Protein AF-A0A1V5NXS4-F1 (afdb_monomer_lite)

Radius of gyration: 13.08 Å; chains: 1; bounding box: 29×24×36 Å

Secondary structure (DSSP, 8-state):
--HHHHHHHHHHHHHHTT-EEEEEEEEEEE-GGGT--EEEEEEEEEEE-BTTB-SHHHHHHTTTTTSPPGGGT-EEEEEE-----

pLDDT: mean 78.0, std 10.88, range [35.34, 88.69]

Foldseek 3Di:
DDLVVLQVLVVVLCVVLVKDADDKDKDWDQPVVVVAGIAMEIETEHIDDDPSGNDPVSSCVPSVVPFDDRRVVGHHYHYPPVDPD

Structure (mmCIF, N/CA/C/O backbone):
data_AF-A0A1V5NXS4-F1
#
_entry.id   AF-A0A1V5NXS4-F1
#
loop_
_atom_site.group_PDB
_atom_site.id
_atom_site.type_symbol
_atom_site.label_atom_id
_atom_site.label_alt_id
_atom_site.label_comp_id
_atom_site.label_asym_id
_atom_site.label_entity_id
_atom_site.label_seq_id
_atom_site.pdbx_PDB_ins_code
_atom_site.Cartn_x
_atom_site.Cartn_y
_atom_site.Cartn_z
_atom_site.occupancy
_atom_site.B_iso_or_equiv
_atom_site.auth_seq_id
_atom_site.auth_comp_id
_atom_site.auth_asym_id
_atom_site.auth_atom_id
_atom_site.pdbx_PDB_model_num
ATOM 1 N N . MET A 1 1 ? 0.975 -2.443 -12.759 1.00 60.69 1 MET A N 1
ATOM 2 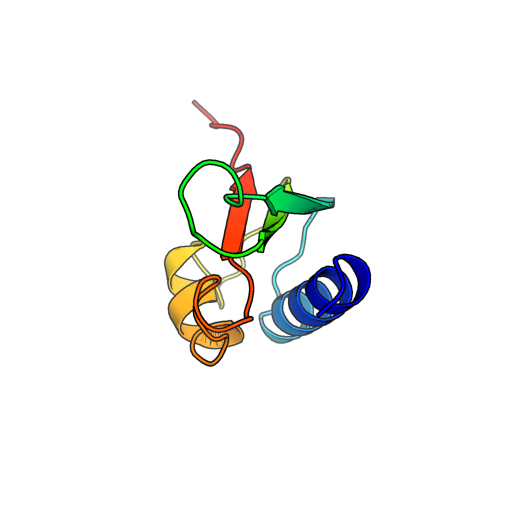C CA . MET A 1 1 ? 0.172 -1.732 -11.745 1.00 60.69 1 MET A CA 1
ATOM 3 C C . MET A 1 1 ? 0.451 -0.243 -11.824 1.00 60.69 1 MET A C 1
ATOM 5 O O . MET A 1 1 ? 1.610 0.163 -11.833 1.00 60.69 1 MET A O 1
ATOM 9 N N . THR A 1 2 ? -0.597 0.568 -11.896 1.00 76.31 2 THR A N 1
ATOM 10 C CA . THR A 1 2 ? -0.501 2.026 -11.762 1.00 76.31 2 THR A CA 1
ATOM 11 C C . THR A 1 2 ? -0.411 2.425 -10.286 1.00 76.31 2 THR A C 1
ATOM 13 O O . THR A 1 2 ? -0.832 1.689 -9.394 1.00 76.31 2 THR A O 1
ATOM 16 N N . VAL A 1 3 ? 0.098 3.629 -10.007 1.00 81.88 3 VAL A N 1
ATOM 17 C CA . VAL A 1 3 ? 0.190 4.186 -8.641 1.00 81.88 3 VAL A CA 1
ATOM 18 C C . VAL A 1 3 ? -1.155 4.140 -7.912 1.00 81.88 3 VAL A C 1
ATOM 20 O O . VAL A 1 3 ? -1.216 3.873 -6.713 1.00 81.88 3 VAL A O 1
ATOM 23 N N . ASN A 1 4 ? -2.239 4.388 -8.647 1.00 82.75 4 ASN A N 1
ATOM 24 C CA . ASN A 1 4 ? -3.588 4.415 -8.098 1.00 82.75 4 ASN A CA 1
ATOM 25 C C . ASN A 1 4 ? -4.075 3.021 -7.681 1.00 82.75 4 ASN A C 1
ATOM 27 O O . ASN A 1 4 ? -4.748 2.892 -6.659 1.00 82.75 4 ASN A O 1
ATOM 31 N N . GLU A 1 5 ? -3.711 1.981 -8.432 1.00 84.81 5 GLU A N 1
ATOM 32 C CA . GLU A 1 5 ? -4.019 0.593 -8.078 1.00 84.81 5 GLU A CA 1
ATOM 33 C C . GLU A 1 5 ? -3.246 0.159 -6.834 1.00 84.81 5 GLU A C 1
ATOM 35 O O . GLU A 1 5 ? -3.859 -0.341 -5.895 1.00 84.81 5 GLU A O 1
ATOM 40 N N . CYS A 1 6 ? -1.939 0.443 -6.764 1.00 84.12 6 CYS A N 1
ATOM 41 C CA . CYS A 1 6 ? -1.134 0.136 -5.576 1.00 84.12 6 CYS A CA 1
ATOM 42 C C . CYS A 1 6 ? -1.663 0.855 -4.328 1.00 84.12 6 CYS A C 1
ATOM 44 O O . CYS A 1 6 ? -1.696 0.275 -3.246 1.00 84.12 6 CYS A O 1
ATOM 46 N N . LYS A 1 7 ? -2.115 2.110 -4.466 1.00 86.81 7 LYS A N 1
ATOM 47 C CA . LYS A 1 7 ? -2.755 2.842 -3.363 1.00 86.81 7 LYS A CA 1
ATOM 48 C C . LYS A 1 7 ? -4.043 2.174 -2.895 1.00 86.81 7 LYS A C 1
ATOM 50 O O . LYS A 1 7 ? -4.240 2.041 -1.691 1.00 86.81 7 LYS A O 1
ATOM 55 N N . LYS A 1 8 ? -4.922 1.781 -3.822 1.00 88.06 8 LYS A N 1
ATOM 56 C CA . LYS A 1 8 ? -6.183 1.104 -3.484 1.00 88.06 8 LYS A CA 1
ATOM 57 C C . LYS A 1 8 ? -5.932 -0.246 -2.818 1.00 88.06 8 LYS A C 1
ATOM 59 O O . LYS A 1 8 ? -6.578 -0.545 -1.818 1.00 88.06 8 LYS A O 1
ATOM 64 N N . ASP A 1 9 ? -4.980 -1.022 -3.332 1.00 87.19 9 ASP A N 1
ATOM 65 C CA . ASP A 1 9 ? -4.619 -2.322 -2.763 1.00 87.19 9 ASP A CA 1
ATOM 66 C C . ASP A 1 9 ? -4.017 -2.168 -1.359 1.00 87.19 9 ASP A C 1
ATOM 68 O O . ASP A 1 9 ? -4.470 -2.807 -0.409 1.00 87.19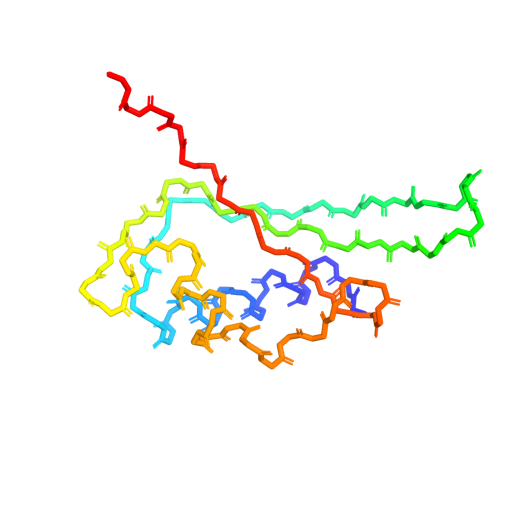 9 ASP A O 1
ATOM 72 N N . ALA A 1 10 ? -3.088 -1.222 -1.186 1.00 86.06 10 ALA A N 1
ATOM 73 C CA . ALA A 1 10 ? -2.521 -0.906 0.118 1.00 86.06 10 ALA A CA 1
ATOM 74 C C . ALA A 1 10 ? -3.580 -0.422 1.118 1.00 86.06 10 ALA A C 1
ATOM 76 O O . ALA A 1 10 ? -3.591 -0.891 2.252 1.00 86.06 10 ALA A O 1
ATOM 77 N N . ALA A 1 11 ? -4.497 0.459 0.708 1.00 87.56 11 ALA A N 1
ATOM 78 C CA . ALA A 1 11 ? -5.600 0.921 1.552 1.00 87.56 11 ALA A CA 1
ATOM 79 C C . ALA A 1 11 ? -6.519 -0.233 1.982 1.00 87.56 11 ALA A C 1
ATOM 81 O O . ALA A 1 11 ? -6.878 -0.334 3.154 1.00 87.56 11 ALA A O 1
ATOM 82 N N . ARG A 1 12 ? -6.857 -1.142 1.057 1.00 88.19 12 ARG A N 1
ATOM 83 C CA . ARG A 1 12 ? -7.689 -2.318 1.347 1.00 88.19 12 ARG A CA 1
ATOM 84 C C . ARG A 1 12 ? -7.012 -3.259 2.343 1.00 88.19 12 ARG A C 1
ATOM 86 O O . ARG A 1 12 ? -7.663 -3.742 3.267 1.00 88.19 12 ARG A O 1
ATOM 93 N N . ARG A 1 13 ? -5.707 -3.491 2.185 1.00 86.50 13 ARG A N 1
ATOM 94 C CA . ARG A 1 13 ? -4.904 -4.319 3.098 1.00 86.50 13 ARG A CA 1
ATOM 95 C C . ARG A 1 13 ? -4.747 -3.678 4.474 1.00 86.50 13 ARG A C 1
ATOM 97 O O .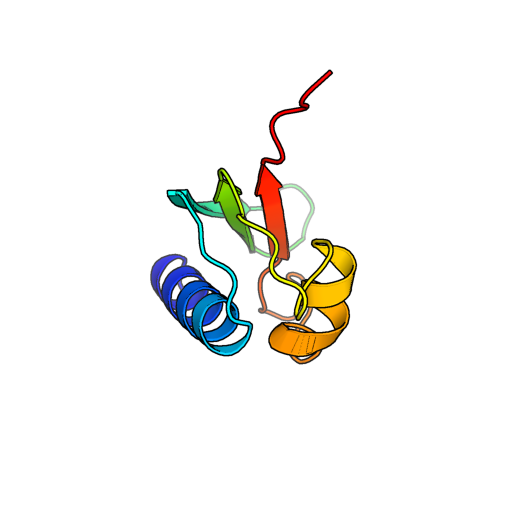 ARG A 1 13 ? -4.887 -4.376 5.470 1.00 86.50 13 ARG A O 1
ATOM 104 N N . LEU A 1 14 ? -4.520 -2.365 4.537 1.00 85.19 14 LEU A N 1
ATOM 105 C CA . LEU A 1 14 ? -4.476 -1.606 5.794 1.00 85.19 14 LEU A CA 1
ATOM 106 C C . LEU A 1 14 ? -5.806 -1.695 6.547 1.00 85.19 14 LEU A C 1
ATOM 108 O O . LEU A 1 14 ? -5.809 -2.006 7.735 1.00 85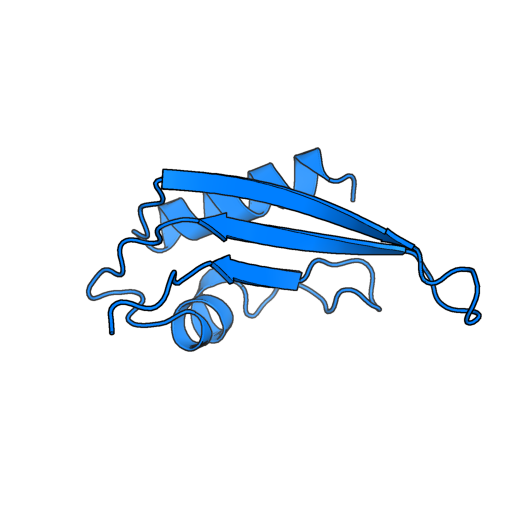.19 14 LEU A O 1
ATOM 112 N N . ALA A 1 15 ? -6.928 -1.522 5.843 1.00 85.00 15 ALA A N 1
ATOM 113 C CA . ALA A 1 15 ? -8.260 -1.687 6.419 1.00 85.00 15 ALA A CA 1
ATOM 114 C C . ALA A 1 15 ? -8.490 -3.120 6.930 1.00 85.00 15 ALA A C 1
ATOM 116 O O . ALA A 1 15 ? -8.964 -3.302 8.047 1.00 85.00 15 ALA A O 1
ATOM 117 N N . SER A 1 16 ? -8.090 -4.138 6.158 1.00 84.12 16 SER A N 1
ATOM 118 C CA . SER A 1 16 ? -8.185 -5.544 6.579 1.00 84.12 16 SER A CA 1
ATOM 119 C C . SER A 1 16 ? -7.290 -5.877 7.776 1.00 84.12 16 SER A C 1
ATOM 121 O O . SER A 1 16 ? -7.611 -6.783 8.537 1.00 84.12 16 SER A O 1
ATOM 123 N N . ALA A 1 17 ? -6.175 -5.164 7.937 1.00 80.38 17 ALA A N 1
ATOM 124 C CA . ALA A 1 17 ? -5.269 -5.293 9.073 1.00 80.38 17 ALA A CA 1
ATOM 125 C C . ALA A 1 17 ? -5.700 -4.450 10.288 1.00 80.38 17 ALA A C 1
ATOM 127 O O . ALA A 1 17 ? -5.036 -4.490 11.322 1.00 80.38 17 ALA A O 1
ATOM 128 N N . GLY A 1 18 ? -6.774 -3.659 10.175 1.00 81.31 18 GLY A N 1
ATOM 129 C CA . GLY A 1 18 ? -7.220 -2.753 11.236 1.00 81.31 18 GLY A CA 1
ATOM 130 C C . GLY A 1 18 ? -6.239 -1.610 11.523 1.00 81.31 18 GLY A C 1
ATOM 131 O O . GLY A 1 18 ? -6.188 -1.116 12.651 1.00 81.31 18 GLY A O 1
ATOM 132 N N . VAL A 1 19 ? -5.436 -1.211 10.531 1.00 82.62 19 VAL A N 1
ATOM 133 C CA . VAL A 1 19 ? -4.488 -0.095 10.644 1.00 82.62 19 VAL A CA 1
ATOM 134 C C . VAL A 1 19 ? -5.119 1.162 10.067 1.00 82.62 19 VAL A C 1
ATOM 136 O O . VAL A 1 19 ? -5.308 1.285 8.854 1.00 82.62 19 VAL A O 1
ATOM 139 N N . SER A 1 20 ? -5.406 2.115 10.946 1.00 83.94 20 SER A N 1
ATOM 140 C CA . SER A 1 20 ? -5.813 3.461 10.549 1.00 83.94 20 SER A CA 1
ATOM 141 C C . SER A 1 20 ? -4.588 4.283 10.160 1.00 83.94 20 SER A C 1
ATOM 143 O O . SER A 1 20 ? -3.494 4.083 10.683 1.00 83.94 20 SER A O 1
ATOM 145 N N . TYR A 1 21 ? -4.752 5.221 9.236 1.00 86.44 21 TYR A N 1
ATOM 146 C CA . TYR A 1 21 ? -3.673 6.100 8.795 1.00 86.44 21 TYR A CA 1
ATOM 147 C C . TYR A 1 21 ? -4.213 7.494 8.495 1.00 86.44 21 TYR A C 1
ATOM 149 O O . TYR A 1 21 ? -5.342 7.640 8.025 1.00 86.44 21 TYR A O 1
ATOM 157 N N . GLY A 1 22 ? -3.396 8.521 8.727 1.00 84.00 22 GLY A N 1
ATOM 158 C CA . GLY A 1 22 ? -3.773 9.899 8.411 1.00 84.00 22 GLY A CA 1
ATOM 159 C C . GLY A 1 22 ? -3.759 10.172 6.907 1.00 84.00 22 GLY A C 1
ATOM 160 O O . GLY A 1 22 ? -4.695 10.753 6.356 1.00 84.00 22 GLY A O 1
ATOM 161 N N . LYS A 1 23 ? -2.699 9.742 6.211 1.00 87.19 23 LYS A N 1
ATOM 162 C CA . LYS A 1 23 ? -2.547 9.995 4.770 1.00 87.19 23 LYS A CA 1
ATOM 163 C C . LYS A 1 23 ? -1.817 8.863 4.059 1.00 87.19 23 LYS A C 1
ATOM 165 O O . LYS A 1 23 ? -0.807 8.363 4.540 1.00 87.19 23 LYS A O 1
ATOM 170 N N . LEU A 1 24 ? -2.295 8.516 2.862 1.00 87.69 24 LEU A N 1
ATOM 171 C CA . LEU A 1 24 ? -1.649 7.551 1.973 1.00 87.69 24 LEU A CA 1
ATOM 172 C C . LEU A 1 24 ? -1.103 8.255 0.724 1.00 87.69 24 LEU A C 1
ATOM 174 O O . LEU A 1 24 ? -1.846 8.781 -0.116 1.00 87.69 24 LEU A O 1
ATOM 178 N N . THR A 1 25 ? 0.214 8.247 0.575 1.00 87.31 25 THR A N 1
ATOM 179 C CA . THR A 1 25 ? 0.913 8.771 -0.604 1.00 87.31 25 THR A CA 1
ATOM 180 C C . THR A 1 25 ? 1.560 7.634 -1.374 1.00 87.31 25 THR A C 1
ATOM 182 O O . THR A 1 25 ? 1.778 6.556 -0.841 1.00 87.31 25 THR A O 1
ATOM 185 N N . ALA A 1 26 ? 1.792 7.829 -2.666 1.00 87.12 26 ALA A N 1
ATOM 186 C CA . ALA A 1 26 ? 2.521 6.857 -3.455 1.00 87.12 26 ALA A CA 1
ATOM 187 C C . ALA A 1 26 ? 3.289 7.583 -4.549 1.00 87.12 26 ALA A C 1
ATOM 189 O O . ALA A 1 26 ? 2.786 8.557 -5.113 1.00 87.12 26 ALA A O 1
ATOM 190 N N . LYS A 1 27 ? 4.505 7.117 -4.801 1.00 86.19 27 LYS A N 1
ATOM 191 C CA . LYS A 1 27 ? 5.437 7.667 -5.780 1.00 86.19 27 LYS A CA 1
ATOM 192 C C . LYS A 1 27 ? 5.926 6.536 -6.675 1.00 86.19 27 LYS A C 1
ATOM 194 O O . LYS A 1 27 ? 6.207 5.441 -6.190 1.00 86.19 27 LYS A O 1
ATOM 199 N N . THR A 1 28 ? 6.046 6.807 -7.967 1.00 85.81 28 THR A N 1
ATOM 200 C CA . THR A 1 28 ? 6.791 5.929 -8.870 1.00 85.81 28 THR A CA 1
ATOM 201 C C . THR A 1 28 ? 8.221 6.420 -8.917 1.00 85.81 28 THR A C 1
ATOM 203 O O . THR A 1 28 ? 8.465 7.592 -9.194 1.00 85.81 28 THR A O 1
ATOM 206 N N . VAL A 1 29 ? 9.160 5.524 -8.658 1.00 82.12 29 VAL A N 1
ATOM 207 C CA . VAL A 1 29 ? 10.584 5.771 -8.846 1.00 82.12 29 VAL A CA 1
ATOM 208 C C . VAL A 1 29 ? 11.015 4.960 -10.058 1.00 82.12 29 VAL A C 1
ATOM 210 O O . VAL A 1 29 ? 10.859 3.739 -10.087 1.00 82.12 29 VAL A O 1
ATOM 213 N N . SER A 1 30 ? 11.497 5.650 -11.089 1.00 79.69 30 SER A N 1
ATOM 214 C CA . SER A 1 30 ? 12.051 5.002 -12.275 1.00 79.69 30 SER A CA 1
ATOM 215 C C . SER A 1 30 ? 13.540 4.768 -12.070 1.00 79.69 30 SER A C 1
ATOM 217 O O . SER A 1 30 ? 14.279 5.716 -11.816 1.00 79.69 30 SER A O 1
ATOM 219 N N . PHE A 1 31 ? 13.979 3.519 -12.212 1.00 76.62 31 PHE A N 1
ATOM 220 C CA . PHE A 1 31 ? 15.395 3.156 -12.199 1.00 76.62 31 PHE A CA 1
ATOM 221 C C . PHE A 1 31 ? 15.932 2.911 -13.617 1.00 76.62 31 PHE A C 1
ATOM 223 O O . PHE A 1 31 ? 16.967 2.268 -13.785 1.00 76.62 31 PHE A O 1
ATOM 230 N N . ALA A 1 32 ? 15.258 3.462 -14.636 1.00 72.19 32 ALA A N 1
ATOM 231 C CA . ALA A 1 32 ? 15.625 3.292 -16.042 1.00 72.19 32 ALA A CA 1
ATOM 232 C C . ALA A 1 32 ? 17.080 3.705 -16.334 1.00 72.19 32 ALA A C 1
ATOM 234 O O . ALA A 1 32 ? 17.746 3.066 -17.141 1.00 72.19 32 ALA A O 1
ATOM 235 N N . GLY A 1 33 ? 17.608 4.709 -15.621 1.00 70.69 33 GLY A N 1
ATOM 236 C CA . GLY A 1 33 ? 19.009 5.139 -15.738 1.00 70.69 33 GLY A CA 1
ATOM 237 C C . GLY A 1 33 ? 20.048 4.125 -15.238 1.00 70.69 33 GLY A C 1
ATOM 238 O O . GLY A 1 33 ? 21.225 4.276 -15.533 1.00 70.69 33 GLY A O 1
ATOM 239 N N . PHE A 1 34 ? 19.625 3.084 -14.516 1.00 70.19 34 PHE A N 1
ATOM 240 C CA . PHE A 1 34 ? 20.481 2.015 -13.990 1.00 70.19 34 PHE A CA 1
ATOM 241 C C . PHE A 1 34 ? 20.202 0.650 -14.649 1.00 70.19 34 PHE A C 1
ATOM 243 O O . PHE A 1 34 ? 20.673 -0.371 -14.157 1.00 70.19 34 PHE A O 1
ATO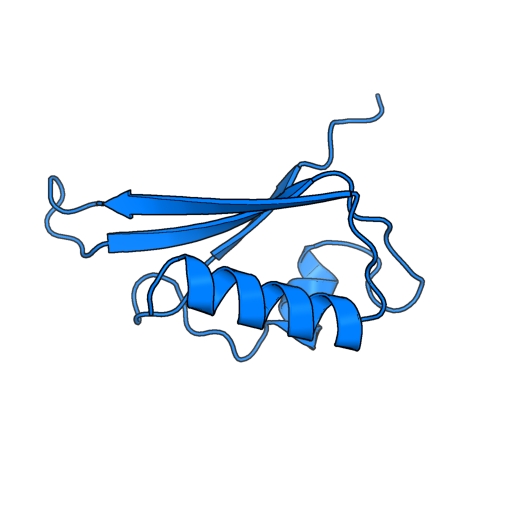M 250 N N . GLY A 1 35 ? 19.419 0.609 -15.736 1.00 65.94 35 GLY A N 1
ATOM 251 C CA . GLY A 1 35 ? 19.046 -0.642 -16.413 1.00 65.94 35 GLY A CA 1
ATOM 252 C C . GLY A 1 35 ? 17.959 -1.455 -15.699 1.00 65.94 35 GLY A C 1
ATOM 253 O O . GLY A 1 35 ? 17.710 -2.601 -16.066 1.00 65.94 35 GLY A O 1
ATOM 254 N N . TYR A 1 36 ? 17.292 -0.874 -14.698 1.00 70.06 36 TYR A N 1
ATOM 255 C CA . TYR A 1 36 ? 16.182 -1.501 -13.980 1.00 70.06 36 TYR A CA 1
ATOM 256 C C . TYR A 1 36 ? 14.834 -0.887 -14.386 1.00 70.06 36 TYR A C 1
ATOM 258 O O . TYR A 1 36 ? 14.759 0.224 -14.914 1.00 70.06 36 TYR A O 1
ATOM 266 N N . GLY A 1 37 ? 13.745 -1.612 -14.114 1.00 75.25 37 GLY A N 1
ATOM 267 C CA . GLY A 1 37 ? 12.378 -1.136 -14.338 1.00 75.25 37 GLY A CA 1
ATOM 268 C C . GLY A 1 37 ? 11.953 0.018 -13.414 1.00 75.25 37 GLY A C 1
ATOM 269 O O . GLY A 1 37 ? 12.732 0.580 -12.644 1.00 75.25 37 GLY A O 1
ATOM 270 N N . SER A 1 38 ? 10.673 0.378 -13.472 1.00 76.94 38 SER A N 1
ATOM 271 C CA . SER A 1 38 ? 10.055 1.336 -12.546 1.00 76.94 38 SER A CA 1
ATOM 272 C C . SER A 1 38 ? 9.424 0.614 -11.353 1.00 76.94 38 SER A C 1
ATOM 274 O O . SER A 1 38 ? 8.884 -0.479 -11.491 1.00 76.94 38 SER A O 1
ATOM 276 N N . CYS A 1 39 ? 9.498 1.223 -10.170 1.00 81.25 39 CYS A N 1
ATOM 277 C CA . CYS A 1 39 ? 8.961 0.680 -8.921 1.00 81.25 39 CYS A CA 1
ATOM 278 C C . CYS A 1 39 ? 8.001 1.677 -8.272 1.00 81.25 39 CYS A C 1
ATOM 280 O O . CYS A 1 39 ? 8.258 2.882 -8.258 1.00 81.25 39 CYS A O 1
ATOM 282 N N . VAL A 1 40 ? 6.916 1.176 -7.683 1.00 85.56 40 VAL A N 1
ATOM 283 C CA . VAL A 1 40 ? 5.965 2.001 -6.928 1.00 85.56 40 VAL A CA 1
ATOM 284 C C . VAL A 1 40 ? 6.238 1.862 -5.435 1.00 85.56 40 VAL A C 1
ATOM 286 O O . VAL A 1 40 ? 6.311 0.754 -4.906 1.00 85.56 40 VAL A O 1
ATOM 289 N N . PHE A 1 41 ? 6.352 2.996 -4.754 1.00 86.94 41 PHE A N 1
ATOM 290 C CA . PHE A 1 41 ? 6.498 3.086 -3.307 1.00 86.94 41 PHE A CA 1
ATOM 291 C C . PHE A 1 41 ? 5.257 3.754 -2.731 1.00 86.94 41 PHE A C 1
ATOM 293 O O . PHE A 1 41 ? 4.947 4.892 -3.081 1.00 86.94 41 PHE A O 1
ATOM 300 N N . VAL A 1 42 ? 4.545 3.050 -1.860 1.00 87.75 42 VAL A N 1
ATOM 301 C CA . VAL A 1 42 ? 3.386 3.547 -1.122 1.00 87.75 42 VAL A CA 1
ATOM 302 C C . VAL A 1 42 ? 3.849 3.952 0.271 1.00 87.75 42 VAL A C 1
ATOM 304 O O . VAL A 1 42 ? 4.328 3.124 1.037 1.00 87.75 42 VAL A O 1
ATOM 307 N N . LYS A 1 43 ? 3.701 5.231 0.603 1.00 88.69 43 LYS A N 1
ATOM 308 C CA . LYS A 1 43 ? 4.096 5.811 1.882 1.00 88.69 43 LYS A CA 1
ATOM 309 C C . LYS A 1 43 ? 2.864 6.110 2.738 1.00 88.69 43 LYS A C 1
ATOM 311 O O . LYS A 1 43 ? 1.967 6.851 2.320 1.00 88.69 43 LYS A O 1
ATOM 316 N N . ILE A 1 44 ? 2.831 5.516 3.926 1.00 88.19 44 ILE A N 1
ATOM 317 C CA . ILE A 1 44 ? 1.766 5.632 4.925 1.00 88.19 44 ILE A CA 1
ATOM 318 C C . ILE A 1 44 ? 2.207 6.670 5.958 1.00 88.19 44 ILE A C 1
ATOM 320 O O . ILE A 1 44 ? 3.183 6.448 6.666 1.00 88.19 44 ILE A O 1
ATOM 324 N N . CYS A 1 45 ? 1.513 7.798 6.048 1.00 85.69 45 CYS A N 1
ATOM 325 C CA . CYS A 1 45 ? 1.816 8.858 7.009 1.00 85.69 45 CYS A CA 1
ATOM 326 C C . CYS A 1 45 ? 0.875 8.788 8.212 1.00 85.69 45 CYS A C 1
ATOM 328 O O . CYS A 1 45 ? -0.350 8.740 8.038 1.00 85.69 45 CYS A O 1
ATOM 330 N N . GLY A 1 46 ? 1.460 8.825 9.412 1.00 82.06 46 GLY A N 1
ATOM 331 C CA . GLY A 1 46 ? 0.737 8.711 10.678 1.00 82.06 46 GLY A CA 1
ATOM 332 C C . GLY A 1 46 ? -0.034 7.393 10.806 1.00 82.06 46 GLY A C 1
ATOM 333 O O . GLY A 1 46 ? -1.256 7.445 10.966 1.00 82.06 46 GLY A O 1
ATOM 334 N N . PRO A 1 47 ? 0.621 6.223 10.654 1.00 82.31 47 PRO A N 1
ATOM 335 C CA . PRO A 1 47 ? -0.030 4.951 10.934 1.00 82.31 47 PRO A CA 1
ATOM 336 C C . PRO A 1 47 ? -0.383 4.877 12.424 1.00 82.31 47 PRO A C 1
ATOM 338 O O . PRO A 1 47 ? 0.464 5.086 13.289 1.00 82.31 47 PRO A O 1
ATOM 341 N N . VAL A 1 48 ? -1.640 4.569 12.725 1.00 83.62 48 VAL A N 1
ATOM 342 C CA . VAL A 1 48 ? -2.084 4.229 14.075 1.00 83.62 48 VAL A CA 1
ATOM 343 C C . VAL A 1 48 ? -2.019 2.715 14.183 1.00 83.62 48 VAL A C 1
ATOM 345 O O . VAL A 1 48 ? -2.875 1.998 13.657 1.00 83.62 48 VAL A O 1
ATOM 348 N N . TRP A 1 49 ? -0.950 2.235 14.812 1.00 80.69 49 TRP A N 1
ATOM 349 C CA . TRP A 1 49 ? -0.736 0.814 15.033 1.00 80.69 49 TRP A CA 1
ATOM 350 C C . TRP A 1 49 ? -1.764 0.272 16.026 1.00 80.69 49 TRP A C 1
ATOM 352 O O . TRP A 1 49 ? -1.923 0.783 17.134 1.00 80.69 49 TRP A O 1
ATOM 362 N N . SER A 1 50 ? -2.463 -0.778 15.610 1.00 68.25 50 SER A N 1
ATOM 363 C CA . SER A 1 50 ? -3.409 -1.519 16.442 1.00 68.25 50 SER A CA 1
ATOM 364 C C . SER A 1 50 ? -2.736 -2.776 16.988 1.00 68.25 50 SER A C 1
ATOM 366 O O . SER A 1 50 ? -1.680 -3.194 16.518 1.00 68.25 50 SER A O 1
ATOM 368 N N . ASN A 1 51 ? -3.386 -3.461 17.930 1.00 65.56 51 ASN A N 1
ATOM 369 C CA . ASN A 1 51 ? -2.861 -4.706 18.507 1.00 65.56 51 ASN A CA 1
ATOM 370 C C . ASN A 1 51 ? -2.603 -5.822 17.461 1.00 65.56 51 ASN A C 1
ATOM 372 O O . ASN A 1 51 ? -1.859 -6.758 17.739 1.00 65.56 51 ASN A O 1
ATOM 376 N N . VAL A 1 52 ? -3.214 -5.700 16.272 1.00 65.25 52 VAL A N 1
ATOM 377 C CA . VAL A 1 52 ? -3.111 -6.615 15.120 1.00 65.25 52 VAL A CA 1
ATOM 378 C C . VAL A 1 52 ? -1.865 -6.366 14.265 1.00 65.25 52 VAL A C 1
ATOM 380 O O . VAL A 1 52 ? -1.359 -7.302 13.665 1.00 65.25 52 VAL A O 1
ATOM 383 N N . ALA A 1 53 ? -1.374 -5.127 14.203 1.00 69.62 53 ALA A N 1
ATOM 384 C CA . ALA A 1 53 ? -0.181 -4.759 13.452 1.00 69.62 53 ALA A CA 1
ATOM 385 C C . ALA A 1 53 ? 0.616 -3.771 14.296 1.00 69.62 53 ALA A C 1
ATOM 387 O O . ALA A 1 53 ? 0.366 -2.567 14.268 1.00 69.62 53 ALA A O 1
ATOM 388 N N . LYS A 1 54 ? 1.554 -4.303 15.084 1.00 71.38 54 LYS A N 1
ATOM 389 C CA . LYS A 1 54 ? 2.308 -3.509 16.068 1.00 71.38 54 LYS A CA 1
ATOM 390 C C . LYS A 1 54 ? 3.360 -2.599 15.436 1.00 71.38 54 LYS A C 1
ATOM 392 O O . LYS A 1 54 ? 3.782 -1.646 16.071 1.00 71.38 54 LYS A O 1
ATOM 397 N N . ASN A 1 55 ? 3.818 -2.938 14.230 1.00 76.31 55 ASN A N 1
ATOM 398 C CA . ASN A 1 55 ? 4.861 -2.231 13.489 1.00 76.31 55 ASN A CA 1
ATOM 399 C C . ASN A 1 55 ? 4.700 -2.487 11.981 1.00 76.31 55 ASN A C 1
ATOM 401 O O . ASN A 1 55 ? 4.067 -3.467 11.570 1.00 76.31 55 ASN A O 1
ATOM 405 N N . LEU A 1 56 ? 5.398 -1.707 11.148 1.00 77.62 56 LEU A N 1
ATOM 406 C CA . LEU A 1 56 ? 5.444 -1.924 9.695 1.00 77.62 56 LEU A CA 1
ATOM 407 C C . LEU A 1 56 ? 5.909 -3.335 9.310 1.00 77.62 56 LEU A C 1
ATOM 409 O O . LEU A 1 56 ? 5.425 -3.895 8.330 1.00 77.62 56 LEU A O 1
ATOM 413 N N . GLY A 1 57 ? 6.853 -3.914 10.058 1.00 79.00 57 GLY A N 1
ATOM 414 C CA . GLY A 1 57 ? 7.351 -5.268 9.798 1.00 79.00 57 GLY A CA 1
ATOM 415 C C . GLY A 1 57 ? 6.276 -6.345 9.967 1.00 79.00 57 GLY A C 1
ATOM 416 O O . GLY A 1 57 ? 6.225 -7.291 9.185 1.00 79.00 57 GLY A O 1
ATOM 417 N N . ASP A 1 58 ? 5.386 -6.165 10.941 1.00 78.44 58 ASP A N 1
ATOM 418 C CA . ASP A 1 58 ? 4.272 -7.073 11.212 1.00 78.44 58 ASP A CA 1
ATOM 419 C C . ASP A 1 58 ? 3.191 -6.941 10.133 1.00 78.44 58 ASP A C 1
ATOM 421 O O . ASP A 1 58 ? 2.768 -7.928 9.535 1.00 78.44 58 ASP A O 1
ATOM 425 N N . LEU A 1 59 ? 2.879 -5.700 9.744 1.00 79.88 59 LEU A N 1
ATOM 426 C CA . LEU A 1 59 ? 2.012 -5.409 8.605 1.00 79.88 59 LEU A CA 1
ATOM 427 C C . LEU A 1 59 ? 2.555 -6.024 7.300 1.00 79.88 59 LEU A C 1
ATOM 429 O O . LEU A 1 59 ? 1.799 -6.617 6.527 1.00 79.88 59 LEU A O 1
ATOM 433 N N . LYS A 1 60 ? 3.871 -5.924 7.067 1.00 81.12 60 LYS A N 1
ATOM 434 C CA . LYS A 1 60 ? 4.554 -6.522 5.910 1.00 81.12 60 LYS A CA 1
ATOM 435 C C . LYS A 1 60 ? 4.510 -8.046 5.923 1.00 81.12 60 LYS A C 1
ATOM 437 O O . LYS A 1 60 ? 4.304 -8.634 4.870 1.00 81.12 60 LYS A O 1
ATOM 442 N N . ARG A 1 61 ? 4.689 -8.680 7.084 1.00 77.62 61 ARG A N 1
ATOM 443 C CA . ARG A 1 61 ? 4.617 -10.145 7.235 1.00 77.62 61 ARG A CA 1
ATOM 444 C C . ARG A 1 61 ? 3.192 -10.695 7.234 1.00 77.62 61 ARG A C 1
ATOM 446 O O . ARG A 1 61 ? 3.025 -11.875 6.956 1.00 77.62 61 ARG A O 1
ATOM 453 N N . GLY A 1 62 ? 2.197 -9.879 7.559 1.00 81.19 62 GLY A N 1
ATOM 454 C CA . GLY A 1 62 ? 0.789 -10.257 7.525 1.00 81.19 62 GLY A CA 1
ATOM 455 C C . GLY A 1 62 ? 0.128 -9.838 6.217 1.00 81.19 62 GLY A C 1
ATOM 456 O O . GLY A 1 62 ? 0.130 -10.567 5.229 1.00 81.19 62 GLY A O 1
ATOM 457 N N . ALA A 1 63 ? -0.428 -8.627 6.201 1.00 79.25 63 ALA A N 1
ATOM 458 C CA . ALA A 1 63 ? -1.296 -8.142 5.127 1.00 79.25 63 ALA A CA 1
ATOM 459 C C . ALA A 1 63 ? -0.592 -7.950 3.771 1.00 79.25 63 ALA A C 1
ATOM 461 O O . ALA A 1 63 ? -1.251 -7.917 2.727 1.00 79.25 63 ALA A O 1
ATOM 462 N N . PHE A 1 64 ? 0.739 -7.829 3.762 1.00 81.69 64 PHE A N 1
ATOM 463 C CA . PHE A 1 64 ? 1.516 -7.593 2.544 1.00 81.69 64 PHE A CA 1
ATOM 464 C C . PHE A 1 64 ? 2.551 -8.683 2.236 1.00 81.69 64 PHE A C 1
ATOM 466 O O . PHE A 1 64 ? 3.382 -8.478 1.355 1.00 81.69 64 PHE A O 1
ATOM 473 N N . ALA A 1 65 ? 2.490 -9.846 2.892 1.00 80.50 65 ALA A N 1
ATOM 474 C CA . ALA A 1 65 ? 3.456 -10.922 2.647 1.00 80.50 65 ALA A CA 1
ATOM 475 C C . ALA A 1 65 ? 3.379 -11.479 1.221 1.00 80.50 65 ALA A C 1
ATOM 477 O O . ALA A 1 65 ? 4.392 -11.881 0.658 1.00 80.50 65 ALA A O 1
ATOM 478 N N . ASP A 1 66 ? 2.180 -11.455 0.642 1.00 82.06 66 ASP A N 1
ATOM 479 C CA . ASP A 1 66 ? 1.913 -11.914 -0.720 1.00 82.06 66 ASP A CA 1
ATOM 480 C C . ASP A 1 66 ? 2.182 -10.831 -1.782 1.00 82.06 66 ASP A C 1
ATOM 482 O O . ASP A 1 66 ? 2.111 -11.094 -2.978 1.00 82.06 66 ASP A O 1
ATOM 486 N N . VAL A 1 67 ? 2.492 -9.587 -1.380 1.00 81.06 67 VAL A N 1
ATOM 487 C CA . VAL A 1 67 ? 2.817 -8.545 -2.365 1.00 81.06 67 VAL A CA 1
ATOM 488 C C . VAL A 1 67 ? 4.169 -8.871 -2.990 1.00 81.06 67 VAL A C 1
ATOM 490 O O . VAL A 1 67 ? 5.176 -8.914 -2.273 1.00 81.06 67 VAL A O 1
ATOM 493 N N . PRO A 1 68 ? 4.239 -9.059 -4.321 1.00 79.75 68 PRO A N 1
ATOM 494 C CA . PRO A 1 68 ? 5.508 -9.288 -4.977 1.00 79.75 68 PRO A CA 1
ATOM 495 C C . PRO A 1 68 ? 6.446 -8.103 -4.753 1.00 79.75 68 PRO A C 1
ATOM 497 O O . PRO A 1 68 ? 6.043 -6.954 -4.566 1.00 79.75 68 PRO A O 1
ATOM 500 N N . LYS A 1 69 ? 7.746 -8.384 -4.789 1.00 76.50 69 LYS A N 1
ATOM 501 C CA . LYS A 1 69 ? 8.767 -7.345 -4.657 1.00 76.50 69 LYS A CA 1
ATOM 502 C C . LYS A 1 69 ? 8.567 -6.293 -5.761 1.00 76.50 69 LYS A C 1
ATOM 504 O O . LYS A 1 69 ? 8.134 -6.651 -6.860 1.00 76.50 69 LYS A O 1
ATOM 509 N N . PRO A 1 70 ? 8.950 -5.026 -5.534 1.00 72.88 70 PRO A N 1
ATOM 510 C CA . PRO A 1 70 ? 8.852 -3.979 -6.553 1.00 72.88 70 PRO A CA 1
ATOM 511 C C . PRO A 1 70 ? 9.508 -4.382 -7.882 1.00 72.88 70 PRO A C 1
ATOM 513 O O . PRO A 1 70 ? 8.939 -4.189 -8.950 1.00 72.88 70 PRO A O 1
ATOM 516 N N . SER A 1 71 ? 10.657 -5.059 -7.804 1.00 66.94 71 SER A N 1
ATOM 517 C CA . SER A 1 71 ? 11.410 -5.576 -8.953 1.00 66.94 71 SER A CA 1
ATOM 518 C C . SER A 1 71 ? 10.685 -6.668 -9.753 1.00 66.94 71 SER A C 1
ATOM 520 O O . SER A 1 71 ? 11.057 -6.924 -10.890 1.00 66.94 71 SER A O 1
ATOM 522 N N . ALA A 1 72 ? 9.670 -7.312 -9.173 1.00 71.75 72 ALA A N 1
ATOM 523 C CA . ALA A 1 72 ? 8.839 -8.336 -9.809 1.00 71.75 72 ALA A CA 1
ATOM 524 C C . ALA A 1 72 ? 7.461 -7.790 -10.243 1.00 71.75 72 ALA A C 1
ATOM 526 O O . ALA A 1 72 ? 6.561 -8.564 -10.555 1.00 71.75 72 ALA A O 1
ATOM 527 N N . GLY A 1 73 ? 7.278 -6.463 -10.241 1.00 68.50 73 GLY A N 1
ATOM 528 C CA . GLY A 1 73 ? 6.028 -5.807 -10.636 1.00 68.50 73 GLY A CA 1
ATOM 529 C C . GLY A 1 73 ? 5.052 -5.519 -9.492 1.00 68.50 73 GLY A C 1
ATOM 530 O O . GLY A 1 73 ? 3.936 -5.073 -9.759 1.00 68.50 73 GLY A O 1
ATOM 531 N N . GLY A 1 74 ? 5.454 -5.746 -8.237 1.00 79.94 74 GLY A N 1
ATOM 532 C CA . GLY A 1 74 ? 4.683 -5.319 -7.068 1.00 79.94 74 GLY A CA 1
ATOM 533 C C . GLY A 1 74 ? 5.040 -3.912 -6.589 1.00 79.94 74 GLY A C 1
ATOM 534 O O . GLY A 1 74 ? 5.503 -3.066 -7.357 1.00 79.94 74 GLY A O 1
ATOM 535 N N . TYR A 1 75 ? 4.819 -3.639 -5.305 1.00 82.81 75 TYR A N 1
ATOM 536 C CA . TYR A 1 75 ? 5.051 -2.316 -4.726 1.00 82.81 75 TYR A CA 1
ATOM 537 C C . TYR A 1 75 ? 5.645 -2.405 -3.321 1.00 82.81 75 TYR A C 1
ATOM 539 O O . TYR A 1 75 ? 5.413 -3.353 -2.575 1.00 82.81 75 TYR A O 1
ATOM 547 N N . ALA A 1 76 ? 6.434 -1.397 -2.961 1.00 84.38 76 ALA A N 1
ATOM 548 C CA . ALA A 1 76 ? 7.007 -1.275 -1.629 1.00 84.38 76 ALA A CA 1
ATOM 549 C C . ALA A 1 76 ? 6.091 -0.432 -0.746 1.00 84.38 76 ALA A C 1
ATOM 551 O O . ALA A 1 76 ? 5.481 0.528 -1.209 1.00 84.38 76 ALA A O 1
ATOM 552 N N . ILE A 1 77 ? 6.040 -0.771 0.537 1.00 85.12 77 ILE A N 1
ATOM 553 C CA . ILE A 1 77 ? 5.355 0.012 1.565 1.00 85.12 77 ILE A CA 1
ATOM 554 C C . ILE A 1 77 ? 6.382 0.615 2.513 1.00 85.12 77 ILE A C 1
ATOM 556 O O . ILE A 1 77 ? 7.266 -0.082 3.025 1.00 85.12 77 ILE A O 1
ATOM 560 N N . GLU A 1 78 ? 6.235 1.906 2.752 1.00 85.00 78 GLU A N 1
ATOM 561 C CA . GLU A 1 78 ? 7.041 2.716 3.656 1.00 85.00 78 GLU A CA 1
ATOM 562 C C . GLU A 1 78 ? 6.102 3.360 4.681 1.00 85.00 78 GLU A C 1
ATOM 564 O O . GLU A 1 78 ? 4.979 3.735 4.337 1.00 85.00 78 GLU A O 1
ATOM 569 N N . THR A 1 79 ? 6.542 3.511 5.927 1.00 80.00 79 THR A N 1
ATOM 570 C CA . THR A 1 79 ? 5.866 4.399 6.880 1.00 80.00 79 THR A CA 1
ATOM 571 C C . THR A 1 79 ? 6.651 5.687 7.011 1.00 80.00 79 THR A C 1
ATOM 573 O O . THR A 1 79 ? 7.878 5.702 6.991 1.00 80.00 79 THR A O 1
ATOM 576 N N . ASP A 1 80 ? 5.921 6.786 7.114 1.00 72.50 80 ASP A N 1
ATOM 577 C CA . ASP A 1 80 ? 6.405 7.988 7.767 1.00 72.50 80 ASP A CA 1
ATOM 578 C C . ASP A 1 80 ? 5.960 7.890 9.223 1.00 72.50 80 ASP A C 1
ATOM 580 O O . ASP A 1 80 ? 4.928 8.431 9.629 1.00 72.50 80 ASP A O 1
ATOM 584 N N . GLU A 1 81 ? 6.696 7.098 9.992 1.00 61.59 81 GLU A N 1
ATOM 585 C CA . GLU A 1 81 ? 6.699 7.250 11.439 1.00 61.59 81 GLU A CA 1
ATOM 586 C C . GLU A 1 81 ? 7.565 8.473 11.706 1.00 61.59 81 GLU A C 1
ATOM 588 O O . GLU A 1 81 ? 8.770 8.363 11.909 1.00 61.59 81 GLU A O 1
ATOM 593 N N . GLY A 1 82 ? 6.968 9.664 11.573 1.00 46.84 82 GLY A N 1
ATOM 594 C CA . GLY A 1 82 ? 7.587 10.882 12.075 1.00 46.84 82 GLY A CA 1
ATOM 595 C C . GLY A 1 82 ? 8.033 10.592 13.502 1.00 46.84 82 GLY A C 1
ATOM 596 O O . GLY A 1 82 ? 7.199 10.252 14.339 1.00 46.84 82 GLY A O 1
ATOM 597 N N . GLY A 1 83 ? 9.349 10.601 13.721 1.00 38.31 83 GLY A N 1
ATOM 598 C CA . GLY A 1 83 ? 9.940 10.241 14.997 1.00 38.31 83 GLY A CA 1
ATOM 599 C C . GLY A 1 83 ? 9.311 11.078 16.099 1.00 38.31 83 GLY A C 1
ATOM 600 O O . GLY A 1 83 ? 9.527 12.284 16.158 1.00 38.31 83 GLY A O 1
ATOM 601 N N . PHE A 1 84 ? 8.535 10.433 16.964 1.00 38.72 84 PHE A N 1
ATOM 602 C CA . PHE A 1 84 ? 8.348 10.929 18.315 1.00 38.72 84 PHE A CA 1
ATOM 603 C C . PHE A 1 84 ? 9.635 10.582 19.066 1.00 38.72 84 PHE A C 1
ATOM 605 O O . PHE A 1 84 ? 9.791 9.472 19.575 1.00 38.72 84 PHE A O 1
ATOM 612 N N . ALA A 1 85 ? 10.590 11.511 18.993 1.00 35.34 85 ALA A N 1
ATOM 613 C CA . ALA A 1 85 ? 11.587 11.707 20.036 1.00 35.34 85 ALA A CA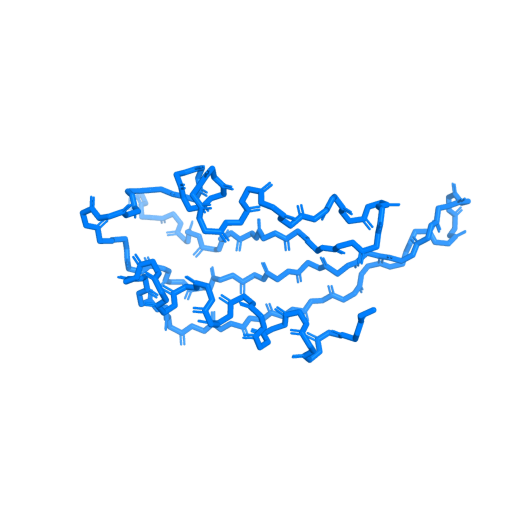 1
ATOM 614 C C . ALA A 1 85 ? 10.940 12.475 21.195 1.00 35.34 85 ALA A C 1
ATOM 616 O O . ALA A 1 85 ? 10.060 13.323 20.909 1.00 35.34 85 ALA A O 1
#

Sequence (85 aa):
MTVNECKKDAARRLASAGVSYGKLTAKTVSFAGFGYGSCVFVKICGPVWSNVAKNLGDLKRGAFADVPKPSAGGYAIETDEGGFA